Protein AF-A0A9D4JPJ2-F1 (afdb_monomer)

Secondary structure (DSSP, 8-state):
-GGGTS-TT-TTHHHHHHHHHHHHHHSPPTTTSS-HHHHHHSS----HHHHHHHHHHHHHHHHT------S--S--------------

Sequence (88 aa):
MLSMYCYSNQHDWDRYLQQVMMAYRSSVHASTGQTPNKMVFGHENILPLQALVAFRQILCTILQSPVQITPSDCMPSLNSSTKQPVKS

Structure (mmCIF, N/CA/C/O backbone):
data_AF-A0A9D4JPJ2-F1
#
_entry.id   AF-A0A9D4JPJ2-F1
#
loop_
_atom_site.group_PDB
_atom_site.id
_atom_site.type_symbol
_atom_site.label_atom_id
_atom_site.label_alt_id
_at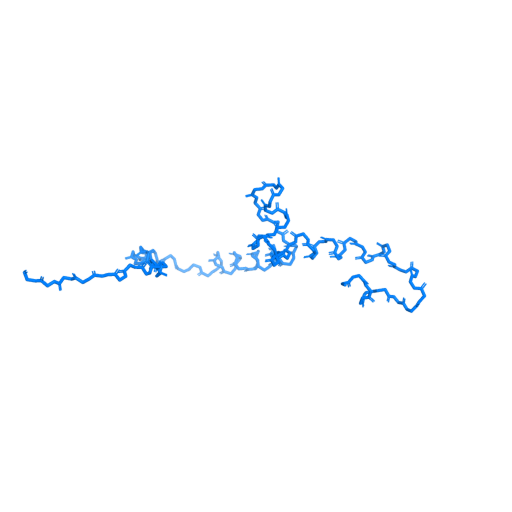om_site.label_comp_id
_atom_site.label_asym_id
_atom_site.label_entity_id
_atom_site.label_seq_id
_atom_site.pdbx_PDB_ins_code
_atom_site.Cartn_x
_atom_site.Cartn_y
_atom_site.Cartn_z
_atom_site.occupancy
_atom_site.B_iso_or_equiv
_atom_site.auth_seq_id
_atom_site.auth_comp_id
_atom_site.auth_asym_id
_atom_site.auth_atom_id
_atom_site.pdbx_PDB_model_num
ATOM 1 N N . MET A 1 1 ? -0.739 -9.022 -10.362 1.00 73.06 1 MET A N 1
ATOM 2 C CA . MET A 1 1 ? -0.291 -7.705 -9.851 1.00 73.06 1 MET A CA 1
ATOM 3 C C . MET A 1 1 ? 1.168 -7.446 -10.210 1.00 73.06 1 MET A C 1
ATOM 5 O O . MET A 1 1 ? 1.419 -6.475 -10.900 1.00 73.06 1 MET A O 1
ATOM 9 N N . LEU A 1 2 ? 2.112 -8.327 -9.855 1.00 80.38 2 LEU A N 1
ATOM 10 C CA . LEU A 1 2 ? 3.536 -8.161 -10.202 1.00 80.38 2 LEU A CA 1
ATOM 11 C C . LEU A 1 2 ? 3.821 -8.209 -11.720 1.00 80.38 2 LEU A C 1
ATOM 13 O O . LEU A 1 2 ? 4.648 -7.452 -12.216 1.00 80.38 2 LEU A O 1
ATOM 17 N N . SER A 1 3 ? 3.079 -9.035 -12.468 1.00 79.19 3 SER A N 1
ATOM 18 C CA . SER A 1 3 ? 3.197 -9.165 -13.931 1.00 79.19 3 SER A CA 1
ATOM 19 C C . SER A 1 3 ? 2.909 -7.878 -14.711 1.00 79.19 3 SER A C 1
ATOM 21 O O . SER A 1 3 ? 3.362 -7.756 -15.838 1.00 79.19 3 SER A O 1
ATOM 23 N N . MET A 1 4 ? 2.193 -6.914 -14.120 1.00 80.62 4 MET A N 1
ATOM 24 C CA . MET A 1 4 ? 1.945 -5.604 -14.738 1.00 80.62 4 MET A CA 1
ATOM 25 C C . MET A 1 4 ? 3.158 -4.669 -14.662 1.00 80.62 4 MET A C 1
ATOM 27 O O . MET A 1 4 ? 3.243 -3.720 -15.430 1.00 80.62 4 MET A O 1
ATOM 31 N N . TYR A 1 5 ? 4.077 -4.918 -13.726 1.00 75.69 5 TYR A N 1
ATOM 32 C CA . TYR A 1 5 ? 5.252 -4.076 -13.488 1.00 75.69 5 TYR A CA 1
ATOM 33 C C . TYR A 1 5 ? 6.536 -4.663 -14.083 1.00 75.69 5 TYR A C 1
ATOM 35 O O . TYR A 1 5 ? 7.524 -3.952 -14.224 1.00 75.69 5 TYR A O 1
ATOM 43 N N . CYS A 1 6 ? 6.542 -5.950 -14.434 1.00 80.06 6 CYS A N 1
ATOM 44 C CA . CYS A 1 6 ? 7.706 -6.597 -15.030 1.00 80.06 6 CYS A CA 1
ATOM 45 C C . CYS A 1 6 ? 7.747 -6.338 -16.544 1.00 80.06 6 CYS A C 1
ATOM 47 O O . CYS A 1 6 ? 6.760 -6.574 -17.238 1.00 80.06 6 CYS A O 1
ATOM 49 N N . TYR A 1 7 ? 8.897 -5.891 -17.060 1.00 72.81 7 TYR A N 1
ATOM 50 C CA . TYR A 1 7 ? 9.149 -5.775 -18.502 1.00 72.81 7 TYR A CA 1
ATOM 51 C C . TYR A 1 7 ? 9.100 -7.154 -19.187 1.00 72.81 7 TYR A C 1
ATOM 53 O O . TYR A 1 7 ? 9.206 -8.183 -18.518 1.00 72.81 7 TYR A O 1
ATOM 61 N N . SER A 1 8 ? 9.002 -7.198 -20.520 1.00 71.62 8 SER A N 1
ATOM 62 C CA . SER A 1 8 ? 8.808 -8.434 -21.304 1.00 71.62 8 SER A CA 1
ATOM 63 C C . SER A 1 8 ? 9.799 -9.569 -20.987 1.00 71.62 8 SER A C 1
ATOM 65 O O . SER A 1 8 ? 9.426 -10.735 -21.061 1.00 71.62 8 SER A O 1
ATOM 67 N N . ASN A 1 9 ? 11.033 -9.244 -20.576 1.00 73.12 9 ASN A N 1
ATOM 68 C CA . ASN A 1 9 ? 12.081 -10.218 -20.228 1.00 73.12 9 ASN A CA 1
ATOM 69 C C . ASN A 1 9 ? 12.190 -10.529 -18.722 1.00 73.12 9 ASN A C 1
ATOM 71 O O . ASN A 1 9 ? 13.142 -11.186 -18.303 1.00 73.12 9 ASN A O 1
ATOM 75 N N . GLN A 1 10 ? 11.250 -10.033 -17.908 1.00 75.50 10 GLN A N 1
ATOM 76 C CA . GLN A 1 10 ? 11.123 -10.282 -16.465 1.00 75.50 10 GLN A CA 1
ATOM 77 C C . GLN A 1 10 ? 12.407 -10.063 -15.645 1.00 75.50 10 GLN A C 1
ATOM 79 O O . GLN A 1 10 ? 12.513 -10.597 -14.554 1.00 75.50 10 GLN A O 1
ATOM 84 N N . HIS A 1 11 ? 13.379 -9.281 -16.124 1.00 82.06 11 HIS A N 1
ATOM 85 C CA . HIS A 1 11 ? 14.655 -9.077 -15.423 1.00 82.06 11 HIS A CA 1
ATOM 86 C C . HIS A 1 11 ? 14.573 -8.059 -14.277 1.00 82.06 11 HIS A C 1
ATOM 88 O O . HIS A 1 11 ? 15.363 -8.120 -13.343 1.00 82.06 11 HIS A O 1
ATOM 94 N N . ASP A 1 12 ? 13.584 -7.164 -14.307 1.00 83.50 12 ASP A N 1
ATOM 95 C CA . ASP A 1 12 ? 13.499 -6.028 -13.379 1.00 83.50 12 ASP A CA 1
ATOM 96 C C . ASP A 1 12 ? 12.565 -6.279 -12.184 1.00 83.50 12 ASP A C 1
ATOM 98 O O . ASP A 1 12 ? 12.224 -5.354 -11.447 1.00 83.50 12 ASP A O 1
ATOM 102 N N . TRP A 1 13 ? 12.112 -7.519 -11.986 1.00 86.69 13 TRP A N 1
ATOM 103 C CA . TRP A 1 13 ? 11.114 -7.865 -10.968 1.00 86.69 13 TRP A CA 1
ATOM 104 C C . TRP A 1 13 ? 11.537 -7.450 -9.552 1.00 86.69 13 TRP A C 1
ATOM 106 O O . TRP A 1 13 ? 10.706 -6.958 -8.788 1.00 86.69 13 TRP A O 1
ATOM 116 N N . ASP A 1 14 ? 12.824 -7.587 -9.227 1.00 87.19 14 ASP A N 1
ATOM 117 C CA . ASP A 1 14 ? 13.381 -7.252 -7.914 1.00 87.19 14 ASP A CA 1
ATOM 118 C C . ASP A 1 14 ? 13.238 -5.753 -7.600 1.00 87.19 14 ASP A C 1
ATOM 120 O O . ASP A 1 14 ? 12.856 -5.357 -6.496 1.00 87.19 14 ASP A O 1
ATOM 124 N N . ARG A 1 15 ? 13.397 -4.902 -8.621 1.00 87.06 15 ARG A N 1
ATOM 125 C CA . ARG A 1 15 ? 13.253 -3.447 -8.490 1.00 87.06 15 ARG A CA 1
ATOM 126 C C . ARG A 1 15 ? 11.826 -3.031 -8.127 1.00 87.06 15 ARG A C 1
ATOM 128 O O . ARG A 1 15 ? 11.635 -2.073 -7.377 1.00 87.06 15 ARG A O 1
ATOM 135 N N . TYR A 1 16 ? 10.826 -3.739 -8.647 1.00 86.50 16 TYR A N 1
ATOM 136 C CA . TYR A 1 16 ? 9.411 -3.438 -8.408 1.00 86.50 16 TYR A CA 1
ATOM 137 C C . TYR A 1 16 ? 8.822 -4.211 -7.225 1.00 86.50 16 TYR A C 1
ATOM 139 O O . TYR A 1 16 ? 7.756 -3.846 -6.721 1.00 86.50 16 TYR A O 1
ATOM 147 N N . LEU A 1 17 ? 9.513 -5.245 -6.739 1.00 89.25 17 LEU A N 1
ATOM 148 C CA . LEU A 1 17 ? 9.027 -6.117 -5.674 1.00 89.25 17 LEU A CA 1
ATOM 149 C C . LEU A 1 17 ? 8.666 -5.326 -4.416 1.00 89.25 17 LEU A C 1
ATOM 151 O O . LEU A 1 17 ? 7.581 -5.497 -3.864 1.00 89.25 17 LEU A O 1
ATOM 155 N N . GLN A 1 18 ? 9.543 -4.420 -3.983 1.00 88.38 18 GLN A N 1
ATOM 156 C CA . GLN A 1 18 ? 9.319 -3.620 -2.776 1.00 88.38 18 GLN A CA 1
ATOM 157 C C . GLN A 1 18 ? 8.076 -2.727 -2.898 1.00 88.38 18 GLN A C 1
ATOM 159 O O . GLN A 1 18 ? 7.295 -2.615 -1.952 1.00 88.38 18 GLN A O 1
ATOM 164 N N . GLN A 1 19 ? 7.850 -2.149 -4.079 1.00 87.06 19 GLN A N 1
ATOM 165 C CA . GLN A 1 19 ? 6.698 -1.290 -4.360 1.00 87.06 19 GLN A CA 1
ATOM 166 C C . GLN A 1 19 ? 5.395 -2.096 -4.379 1.00 87.06 19 GLN A C 1
ATOM 168 O O . GLN A 1 19 ? 4.409 -1.709 -3.750 1.00 87.06 19 GLN A O 1
ATOM 173 N N . VAL A 1 20 ? 5.399 -3.258 -5.036 1.00 88.62 20 VAL A N 1
ATOM 174 C CA . VAL A 1 20 ? 4.225 -4.140 -5.097 1.00 88.62 20 VAL A CA 1
ATOM 175 C C . VAL A 1 20 ? 3.915 -4.740 -3.727 1.00 88.62 20 VAL A C 1
ATOM 177 O O . VAL A 1 20 ? 2.748 -4.801 -3.345 1.00 88.62 20 VAL A O 1
ATOM 180 N N . MET A 1 21 ? 4.929 -5.111 -2.941 1.00 89.81 21 MET A N 1
ATOM 181 C CA . MET A 1 21 ? 4.736 -5.560 -1.560 1.00 89.81 21 MET A CA 1
ATOM 182 C C . MET A 1 21 ? 4.139 -4.461 -0.677 1.00 89.81 21 MET A C 1
ATOM 184 O O . MET A 1 21 ? 3.280 -4.756 0.152 1.00 89.81 21 MET A O 1
ATOM 188 N N . MET A 1 22 ? 4.563 -3.204 -0.842 1.00 88.62 22 MET A N 1
ATOM 189 C CA . MET A 1 22 ? 3.960 -2.078 -0.124 1.00 88.62 22 MET A CA 1
ATOM 190 C C . MET A 1 22 ? 2.471 -1.950 -0.468 1.00 88.62 22 MET A C 1
ATOM 192 O O . MET A 1 22 ? 1.646 -1.938 0.444 1.00 88.62 22 MET A O 1
ATOM 196 N N . ALA A 1 23 ? 2.128 -1.937 -1.760 1.00 88.94 23 ALA A N 1
ATOM 197 C CA . ALA A 1 23 ? 0.743 -1.847 -2.221 1.00 88.94 23 ALA A CA 1
ATOM 198 C C . ALA A 1 23 ? -0.109 -3.033 -1.744 1.00 88.94 23 ALA A C 1
ATOM 200 O O . ALA A 1 23 ? -1.246 -2.850 -1.315 1.00 88.94 23 ALA A O 1
ATOM 201 N N . TYR A 1 24 ? 0.446 -4.246 -1.769 1.00 90.44 24 TYR A N 1
ATOM 202 C CA . TYR A 1 24 ? -0.221 -5.449 -1.277 1.00 90.44 24 TYR A CA 1
ATOM 203 C C . TYR A 1 24 ? -0.541 -5.355 0.219 1.00 90.44 24 TYR A C 1
ATOM 205 O O . TYR A 1 24 ? -1.651 -5.669 0.635 1.00 90.44 24 TYR A O 1
ATOM 213 N N . ARG A 1 25 ? 0.416 -4.893 1.030 1.00 89.69 25 ARG A N 1
ATOM 214 C CA . ARG A 1 25 ? 0.266 -4.790 2.489 1.00 89.69 25 ARG A CA 1
ATOM 215 C C . ARG A 1 25 ? -0.701 -3.689 2.932 1.00 89.69 25 ARG A C 1
ATOM 217 O O . ARG A 1 25 ? -1.240 -3.790 4.032 1.00 89.69 25 ARG A O 1
ATOM 224 N N . SER A 1 26 ? -0.907 -2.657 2.111 1.00 88.69 26 SER A N 1
ATOM 225 C CA . SER A 1 26 ? -1.861 -1.569 2.372 1.00 88.69 26 SER A CA 1
ATOM 226 C C . SER A 1 26 ? -3.228 -1.763 1.712 1.00 88.69 26 SER A C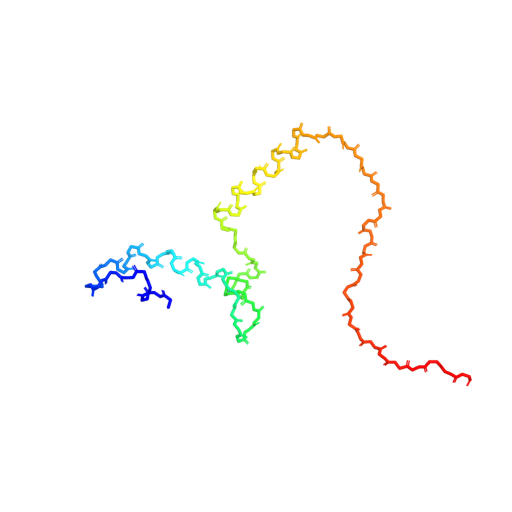 1
ATOM 228 O O . SER A 1 26 ? -4.137 -0.982 1.970 1.00 88.69 26 SER A O 1
ATOM 230 N N . SER A 1 27 ? -3.382 -2.752 0.829 1.00 89.75 27 SER A N 1
ATOM 231 C CA . SER A 1 27 ? -4.655 -3.018 0.153 1.00 89.75 27 SER A CA 1
ATOM 232 C C . SER A 1 27 ? -5.539 -3.916 1.005 1.00 89.75 27 SER A C 1
ATOM 234 O O . SER A 1 27 ? -5.058 -4.836 1.662 1.00 89.75 27 SER A O 1
ATOM 236 N N . VAL A 1 28 ? -6.845 -3.658 0.984 1.00 90.75 28 VAL A N 1
ATOM 237 C CA . VAL A 1 28 ? -7.829 -4.496 1.672 1.00 90.75 28 VAL A CA 1
ATOM 238 C C . VAL A 1 28 ? -8.012 -5.798 0.900 1.00 90.75 28 VAL A C 1
ATOM 240 O O . VAL A 1 28 ? -8.322 -5.784 -0.294 1.00 90.75 28 VAL A O 1
ATOM 243 N N . HIS A 1 29 ? -7.856 -6.931 1.583 1.00 89.25 29 HIS A N 1
ATOM 244 C CA . HIS A 1 29 ? -8.084 -8.242 0.981 1.00 89.25 29 HIS A CA 1
ATOM 245 C C . HIS A 1 29 ? -9.566 -8.587 0.964 1.00 89.25 29 HIS A C 1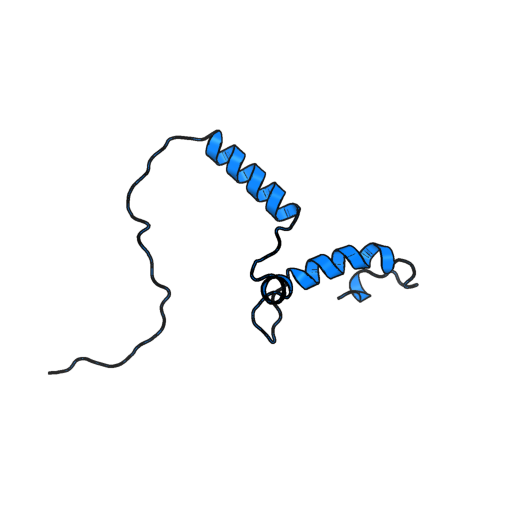
ATOM 247 O O . HIS A 1 29 ? -10.236 -8.517 1.991 1.00 89.25 29 HIS A O 1
ATOM 253 N N . ALA A 1 30 ? -10.067 -9.042 -0.186 1.00 87.75 30 ALA A N 1
ATOM 254 C CA . ALA A 1 30 ? -11.476 -9.398 -0.354 1.00 87.75 30 ALA A CA 1
ATOM 255 C C . ALA A 1 30 ? -11.940 -10.520 0.596 1.00 87.75 30 ALA A C 1
ATOM 257 O O . ALA A 1 30 ? -13.082 -10.516 1.037 1.00 87.75 30 ALA A O 1
ATOM 258 N N . SER A 1 31 ? -11.054 -11.459 0.939 1.00 88.12 31 SER A N 1
ATOM 259 C CA . SER A 1 31 ? -11.361 -12.589 1.826 1.00 88.12 31 SER A CA 1
ATOM 260 C C . SER A 1 31 ? -11.556 -12.192 3.289 1.00 88.12 31 SER A C 1
ATOM 262 O O . SER A 1 31 ? -12.291 -12.853 4.012 1.00 88.12 31 SER A O 1
ATOM 264 N N . THR A 1 32 ? -10.864 -11.149 3.744 1.00 86.31 32 THR A N 1
ATOM 265 C CA . THR A 1 32 ? -10.769 -10.784 5.167 1.00 86.31 32 THR A CA 1
ATOM 266 C C . THR A 1 32 ? -11.320 -9.398 5.470 1.00 86.31 32 THR A C 1
ATOM 268 O O . THR A 1 32 ? -11.484 -9.058 6.639 1.00 86.31 32 THR A O 1
ATOM 271 N N . GLY A 1 33 ? -11.589 -8.583 4.448 1.00 90.38 33 GLY A N 1
ATOM 272 C CA . GLY A 1 33 ? -12.088 -7.215 4.597 1.00 90.38 33 GLY A CA 1
ATOM 273 C C . GLY A 1 33 ? -11.123 -6.275 5.326 1.00 90.38 33 GLY A C 1
ATOM 274 O O . GLY A 1 33 ? -11.507 -5.172 5.701 1.00 90.38 33 GLY A O 1
ATOM 275 N N . GLN A 1 34 ? -9.875 -6.696 5.541 1.00 87.81 34 GLN A N 1
ATOM 276 C CA . GLN A 1 34 ? -8.846 -5.945 6.257 1.00 87.81 34 GLN A CA 1
ATOM 277 C C . GLN A 1 34 ? -7.531 -5.982 5.484 1.00 87.81 34 GLN A C 1
ATOM 279 O O . GLN A 1 34 ? -7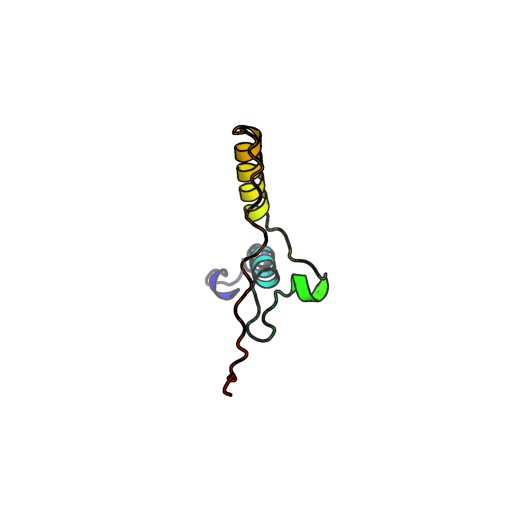.306 -6.881 4.667 1.00 87.81 34 GLN A O 1
ATOM 284 N N . THR A 1 35 ? -6.662 -5.004 5.737 1.00 92.25 35 THR A N 1
ATOM 285 C CA . THR A 1 35 ? -5.318 -5.005 5.161 1.00 92.25 35 THR A CA 1
ATOM 286 C C . THR A 1 35 ? -4.434 -6.036 5.877 1.00 92.25 35 THR A C 1
ATOM 288 O O . THR A 1 35 ? -4.603 -6.284 7.079 1.00 92.25 35 THR A O 1
ATOM 291 N N . PRO A 1 36 ? -3.454 -6.636 5.182 1.00 92.06 36 PRO A N 1
ATOM 292 C CA . PRO A 1 36 ? -2.495 -7.537 5.813 1.00 92.06 36 PRO A CA 1
ATOM 293 C C . PRO A 1 36 ? -1.715 -6.875 6.951 1.00 92.06 36 PRO A C 1
ATOM 295 O O . PRO A 1 36 ? -1.460 -7.515 7.967 1.00 92.06 36 PRO A O 1
ATOM 298 N N . ASN A 1 37 ? -1.365 -5.590 6.816 1.00 90.69 37 ASN A N 1
ATOM 299 C CA . ASN A 1 37 ? -0.661 -4.868 7.877 1.00 90.69 37 ASN A CA 1
ATOM 300 C C . ASN A 1 37 ? -1.499 -4.759 9.150 1.00 90.69 37 ASN A C 1
ATOM 302 O O . ASN A 1 37 ? -0.988 -5.038 10.233 1.00 90.69 37 ASN A O 1
ATOM 306 N N . LYS A 1 38 ? -2.789 -4.436 9.026 1.00 90.56 38 LYS A N 1
ATOM 307 C CA . LYS A 1 38 ? -3.684 -4.369 10.181 1.00 90.56 38 LYS A CA 1
ATOM 308 C C . LYS A 1 38 ? -3.865 -5.723 10.855 1.00 90.56 38 LYS A C 1
ATOM 310 O O . LYS A 1 38 ? -3.960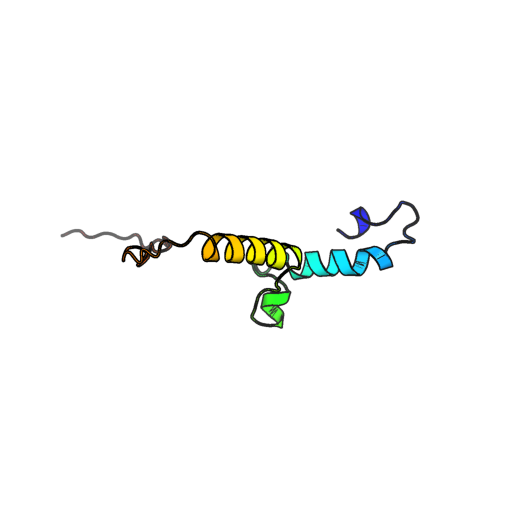 -5.784 12.074 1.00 90.56 38 LYS A O 1
ATOM 315 N N . MET A 1 39 ? -3.860 -6.807 10.085 1.00 90.00 39 MET A N 1
ATOM 316 C CA . MET A 1 39 ? -3.976 -8.160 10.628 1.00 90.00 39 MET A CA 1
ATOM 317 C C . MET A 1 39 ? -2.741 -8.591 11.430 1.00 90.00 39 MET A C 1
ATOM 319 O O . MET A 1 39 ? -2.885 -9.269 12.441 1.00 90.00 39 MET A O 1
ATOM 323 N N . VAL A 1 40 ? -1.540 -8.203 10.989 1.00 91.25 40 VAL A N 1
ATOM 324 C CA . VAL A 1 40 ? -0.278 -8.598 11.639 1.00 91.25 40 VAL A CA 1
ATOM 325 C C . VAL A 1 40 ? 0.084 -7.669 12.799 1.00 91.25 40 VAL A C 1
ATOM 327 O O . VAL A 1 40 ? 0.488 -8.143 13.856 1.00 91.25 40 VAL A O 1
ATOM 330 N N . PHE A 1 41 ? -0.053 -6.355 12.613 1.00 90.25 41 PHE A N 1
ATOM 331 C CA . PHE A 1 41 ? 0.428 -5.347 13.566 1.00 90.25 41 PHE A CA 1
ATOM 332 C C . PHE A 1 41 ? -0.690 -4.687 14.382 1.00 90.25 41 PHE A C 1
ATOM 334 O O . PHE A 1 41 ? -0.412 -3.926 15.304 1.00 90.25 41 PHE A O 1
ATOM 341 N N . GLY A 1 42 ? -1.959 -4.938 14.050 1.00 90.81 42 GLY A N 1
ATOM 342 C CA . GLY A 1 42 ? -3.108 -4.317 14.717 1.00 90.81 42 GLY A CA 1
ATOM 343 C C . GLY A 1 42 ? -3.381 -2.866 14.304 1.00 90.81 42 GLY A C 1
ATOM 344 O O . GLY A 1 42 ? -4.387 -2.296 14.721 1.00 90.81 42 GLY A O 1
ATOM 345 N N . HIS A 1 43 ? -2.538 -2.263 13.462 1.00 87.75 43 HIS A N 1
ATOM 346 C CA . HIS A 1 43 ? -2.721 -0.912 12.935 1.00 87.75 43 HIS A CA 1
ATOM 347 C C . HIS A 1 43 ? -2.403 -0.839 11.438 1.00 87.75 43 HIS A C 1
ATOM 349 O O . HIS A 1 43 ? -1.674 -1.662 10.885 1.00 87.75 43 HIS A O 1
ATOM 355 N N . GLU A 1 44 ? -2.953 0.174 10.774 1.00 87.50 44 GLU A N 1
ATOM 356 C CA . GLU A 1 44 ? -2.656 0.441 9.369 1.00 87.50 44 GLU A CA 1
ATOM 357 C C . GLU A 1 44 ? -1.255 1.046 9.207 1.00 87.50 44 GLU A C 1
ATOM 359 O O . GLU A 1 44 ? -0.730 1.708 10.107 1.00 87.50 44 GLU A O 1
ATOM 364 N N . ASN A 1 45 ? -0.639 0.818 8.046 1.00 84.25 45 ASN A N 1
ATOM 365 C CA . ASN A 1 45 ? 0.645 1.431 7.712 1.00 84.25 45 ASN A CA 1
ATOM 366 C C . ASN A 1 45 ? 0.438 2.799 7.057 1.00 84.25 45 ASN A C 1
ATOM 368 O O . ASN A 1 45 ? -0.412 2.952 6.180 1.00 84.25 45 ASN A O 1
ATOM 372 N N . ILE A 1 46 ? 1.263 3.775 7.432 1.00 85.31 46 ILE A N 1
ATOM 373 C CA . ILE A 1 46 ? 1.237 5.105 6.826 1.00 85.31 46 ILE A CA 1
ATOM 374 C C . ILE A 1 46 ? 2.125 5.074 5.583 1.00 85.31 46 ILE A C 1
ATOM 376 O O . ILE A 1 46 ? 3.344 4.931 5.664 1.00 85.31 46 ILE A O 1
ATOM 380 N N . LEU A 1 47 ? 1.507 5.208 4.411 1.00 87.25 47 LEU A N 1
ATOM 381 C CA . LEU A 1 47 ? 2.239 5.323 3.153 1.00 87.25 47 LEU A CA 1
ATOM 382 C C . LEU A 1 47 ? 2.982 6.670 3.100 1.00 87.25 47 LEU A C 1
ATOM 384 O O . LEU A 1 47 ? 2.442 7.675 3.565 1.00 87.25 47 LEU A O 1
ATOM 388 N N . PRO A 1 48 ? 4.169 6.753 2.476 1.00 84.81 48 PRO A N 1
ATOM 389 C CA . PRO A 1 48 ? 4.917 8.011 2.376 1.00 84.81 48 PRO A CA 1
ATOM 390 C C . PRO A 1 48 ? 4.112 9.122 1.682 1.00 84.81 48 PRO A C 1
ATOM 392 O O . PRO A 1 48 ? 4.157 10.277 2.099 1.00 84.81 48 PRO A O 1
ATOM 395 N N . LEU A 1 49 ? 3.297 8.772 0.679 1.00 84.31 49 LEU A N 1
ATOM 396 C CA . LEU A 1 49 ? 2.362 9.710 0.053 1.00 84.31 49 LEU A CA 1
ATOM 397 C C . LEU A 1 49 ? 1.305 10.215 1.047 1.00 84.31 49 LEU A C 1
ATOM 399 O O . LEU A 1 49 ? 1.018 11.408 1.092 1.00 84.31 49 LEU A O 1
ATOM 403 N N . GLN A 1 50 ? 0.749 9.318 1.863 1.00 82.69 50 GLN A N 1
ATOM 404 C CA . GLN A 1 50 ? -0.235 9.670 2.886 1.00 82.69 50 GLN A CA 1
ATOM 405 C C . GLN A 1 50 ? 0.382 10.578 3.958 1.00 82.69 50 GLN A C 1
ATOM 407 O O . GLN A 1 50 ? -0.256 11.542 4.372 1.00 82.69 50 GLN A O 1
ATOM 412 N N . ALA A 1 51 ? 1.636 10.332 4.350 1.00 85.50 51 ALA A N 1
ATOM 413 C CA . ALA A 1 51 ? 2.380 11.197 5.262 1.00 85.50 51 ALA A CA 1
ATOM 414 C C . ALA A 1 51 ? 2.602 12.602 4.677 1.00 85.50 51 ALA A C 1
ATOM 416 O O . ALA A 1 51 ? 2.409 13.592 5.378 1.00 85.50 51 ALA A O 1
ATOM 417 N N . LEU A 1 52 ? 2.944 12.709 3.389 1.00 86.44 52 LEU A N 1
ATOM 418 C CA . LEU A 1 52 ? 3.148 13.997 2.717 1.00 86.44 52 LEU A CA 1
ATOM 419 C C . LEU A 1 52 ? 1.840 14.793 2.593 1.00 86.44 52 LEU A C 1
ATOM 421 O O . LEU A 1 52 ? 1.817 15.997 2.854 1.00 86.44 52 LEU A O 1
ATOM 425 N N . VAL A 1 53 ? 0.738 14.123 2.240 1.00 84.44 53 VAL A N 1
ATOM 426 C CA . VAL A 1 53 ? -0.598 14.740 2.194 1.00 84.44 53 VAL A CA 1
ATOM 427 C C . VAL A 1 53 ? -1.028 15.204 3.586 1.00 84.44 53 VAL A C 1
ATOM 429 O O . VAL A 1 53 ? -1.495 16.335 3.728 1.00 84.44 53 VAL A O 1
ATOM 432 N N . ALA A 1 54 ? -0.814 14.379 4.616 1.00 79.75 54 ALA A N 1
ATOM 433 C CA . ALA A 1 54 ? -1.107 14.735 6.001 1.00 79.75 54 ALA A CA 1
ATOM 434 C C . ALA A 1 54 ? -0.265 15.929 6.474 1.00 79.75 54 ALA A C 1
ATOM 436 O O . ALA A 1 54 ? -0.805 16.857 7.068 1.00 79.75 54 ALA A O 1
ATOM 437 N N . PHE A 1 55 ? 1.028 15.961 6.146 1.00 83.56 55 PHE A N 1
ATOM 438 C CA . PHE A 1 55 ? 1.912 17.078 6.476 1.00 83.56 55 PHE A CA 1
ATOM 439 C C . PHE A 1 55 ? 1.441 18.386 5.833 1.00 83.56 55 PHE A C 1
ATOM 441 O O . PHE A 1 55 ? 1.339 19.407 6.511 1.00 83.56 55 PHE A O 1
ATOM 448 N N . ARG A 1 56 ? 1.057 18.352 4.548 1.00 79.44 56 ARG A N 1
ATOM 449 C CA . ARG A 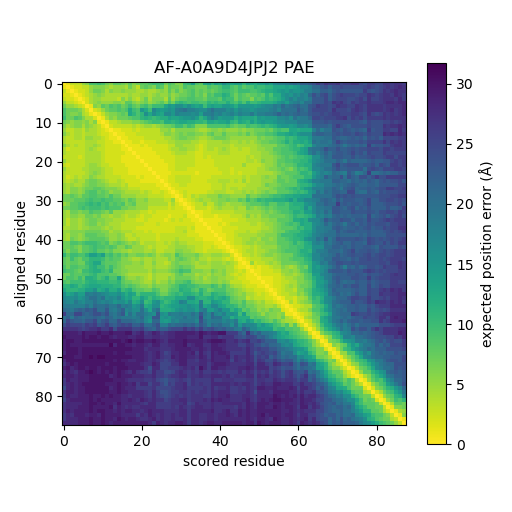1 56 ? 0.486 19.521 3.863 1.00 79.44 56 ARG A CA 1
ATOM 450 C C . ARG A 1 56 ? -0.805 19.996 4.529 1.00 79.44 56 ARG A C 1
ATOM 452 O O . ARG A 1 56 ? -0.999 21.199 4.682 1.00 79.44 56 ARG A O 1
ATOM 459 N N . GLN A 1 57 ? -1.677 19.067 4.918 1.00 77.12 57 GLN A N 1
ATOM 460 C CA . GLN A 1 57 ? -2.939 19.400 5.573 1.00 77.12 57 GLN A CA 1
ATOM 461 C C . GLN A 1 57 ? -2.707 20.029 6.952 1.00 77.12 57 GLN A C 1
ATOM 463 O O . GLN A 1 57 ? -3.302 21.059 7.243 1.00 77.12 57 GLN A O 1
ATOM 468 N N . ILE A 1 58 ? -1.800 19.466 7.755 1.00 78.06 58 ILE A N 1
ATOM 469 C CA . ILE A 1 58 ? -1.425 19.999 9.072 1.00 78.06 58 ILE A CA 1
ATOM 470 C C . ILE A 1 58 ? -0.833 21.403 8.935 1.00 78.06 58 ILE A C 1
ATOM 472 O O . ILE A 1 58 ? -1.254 22.307 9.649 1.00 78.06 58 ILE A O 1
ATOM 476 N N . LEU A 1 59 ? 0.093 21.614 7.993 1.00 77.31 59 LEU A N 1
ATOM 477 C CA . LEU A 1 59 ? 0.665 22.939 7.750 1.00 77.31 59 LEU A CA 1
ATOM 478 C C . LEU A 1 59 ? -0.402 23.958 7.332 1.00 77.31 59 LEU A C 1
ATOM 480 O O . LEU A 1 59 ? -0.388 25.081 7.825 1.00 77.31 59 LEU A O 1
ATOM 484 N N . CYS A 1 60 ? -1.350 23.569 6.476 1.00 63.22 60 CYS A N 1
ATOM 485 C CA . CYS A 1 60 ? -2.452 24.445 6.077 1.00 63.22 60 CYS A CA 1
ATOM 486 C C . CYS A 1 60 ? -3.382 24.767 7.262 1.00 63.22 60 CYS A C 1
ATOM 488 O O . CYS A 1 60 ? -3.749 25.920 7.457 1.00 63.22 60 CYS A O 1
ATOM 490 N N . THR A 1 61 ? -3.704 23.781 8.107 1.00 67.31 61 THR A N 1
ATOM 491 C CA . THR A 1 61 ? -4.529 23.973 9.311 1.00 67.31 61 THR A CA 1
ATOM 492 C C . THR A 1 61 ? -3.843 24.848 10.366 1.00 67.31 61 THR A C 1
ATOM 494 O O . THR A 1 61 ? -4.506 25.673 10.988 1.00 67.31 61 THR A O 1
ATOM 497 N N . ILE A 1 62 ? -2.528 24.706 10.562 1.00 70.44 62 ILE A N 1
ATOM 498 C CA . ILE A 1 62 ? -1.770 25.507 11.538 1.00 70.44 62 ILE A CA 1
ATOM 499 C C . ILE A 1 62 ? -1.560 26.944 11.038 1.00 70.44 62 ILE A C 1
ATOM 501 O O . ILE A 1 62 ? -1.623 27.876 11.836 1.00 70.44 62 ILE A O 1
ATOM 505 N N . LEU A 1 63 ? -1.346 27.147 9.734 1.00 70.00 63 LEU A N 1
ATOM 506 C CA . LEU A 1 63 ? -1.166 28.486 9.157 1.00 70.00 63 LEU A CA 1
ATOM 507 C C . LEU A 1 63 ? -2.487 29.239 8.931 1.00 70.00 63 LEU A C 1
ATOM 509 O O . LE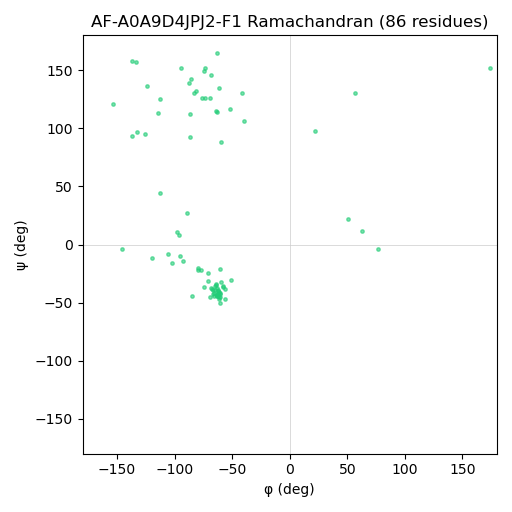U A 1 63 ? -2.472 30.465 8.863 1.00 70.00 63 LEU A O 1
ATOM 513 N N . GLN A 1 64 ? -3.619 28.533 8.871 1.00 62.97 64 GLN A N 1
ATOM 514 C CA . GLN A 1 64 ? -4.952 29.100 8.659 1.00 62.97 64 GLN A CA 1
ATOM 515 C C . GLN A 1 64 ? -5.849 28.941 9.901 1.00 62.97 64 GLN A C 1
ATOM 517 O O . GLN A 1 64 ? -7.008 28.548 9.779 1.00 62.97 64 GLN A O 1
ATOM 522 N N . SER A 1 65 ? -5.357 29.215 11.116 1.00 52.97 65 SER A N 1
ATOM 523 C CA . SER A 1 65 ? -6.279 29.308 12.259 1.00 52.97 65 SER A CA 1
ATOM 524 C C . SER A 1 65 ? -7.146 30.565 12.092 1.00 52.97 65 SER A C 1
ATOM 526 O O . SER A 1 65 ? -6.614 31.670 11.976 1.00 52.97 65 SER A O 1
ATOM 528 N N . PRO A 1 66 ? -8.473 30.422 12.143 1.00 52.47 66 PRO A N 1
ATOM 529 C CA . PRO A 1 66 ? -9.120 30.836 13.373 1.00 52.47 66 PRO A CA 1
ATOM 530 C C . PRO A 1 66 ? -9.690 2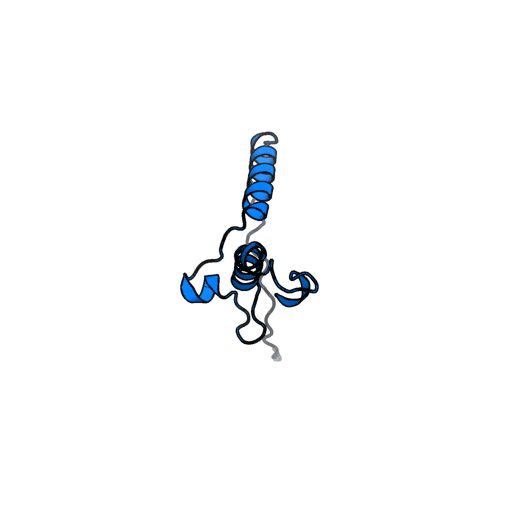9.611 14.076 1.00 52.47 66 PRO A C 1
ATOM 532 O O . PRO A 1 66 ? -10.469 28.842 13.519 1.00 52.47 66 PRO A O 1
ATOM 535 N N . VAL A 1 67 ? -9.291 29.446 15.334 1.00 66.19 67 VAL A N 1
ATOM 536 C CA . VAL A 1 67 ? -9.990 28.591 16.289 1.00 66.19 67 VAL A CA 1
ATOM 537 C C . VAL A 1 67 ? -11.464 28.994 16.301 1.00 66.19 67 VAL A C 1
ATOM 539 O O . VAL A 1 67 ? -11.782 30.109 16.700 1.00 66.19 67 VAL A O 1
ATOM 542 N N . GLN A 1 68 ? -12.351 28.084 15.901 1.00 38.56 68 GLN A N 1
ATOM 543 C CA . GLN A 1 68 ? -13.708 28.022 16.434 1.00 38.56 68 GLN A CA 1
ATOM 544 C C . GLN A 1 68 ? -14.073 26.564 16.691 1.00 38.56 68 GLN A C 1
ATOM 546 O O . GLN A 1 68 ? -14.550 25.838 15.822 1.00 38.56 68 GLN A O 1
ATOM 551 N N . ILE A 1 69 ? -13.826 26.141 17.927 1.00 52.62 69 ILE A N 1
ATOM 552 C CA . ILE A 1 69 ? -14.492 24.982 18.508 1.00 52.62 69 ILE A CA 1
ATOM 553 C C . ILE A 1 69 ? -15.976 25.354 18.598 1.00 52.62 69 ILE A C 1
ATOM 555 O O . ILE A 1 69 ? -16.335 26.265 19.340 1.00 52.62 69 ILE A O 1
ATOM 559 N N . THR A 1 70 ? -16.834 24.662 17.848 1.00 44.91 70 THR A N 1
ATOM 560 C CA . THR A 1 70 ? -18.286 24.678 18.072 1.00 44.91 70 THR A CA 1
ATOM 561 C C . THR A 1 70 ? -18.776 23.240 18.277 1.00 44.91 70 THR A C 1
ATOM 563 O O . THR A 1 70 ? -18.299 22.326 17.603 1.00 44.91 70 THR A O 1
ATOM 566 N N . PRO A 1 71 ? -19.653 22.990 19.265 1.00 48.19 71 PRO A N 1
ATOM 567 C CA . PRO A 1 71 ? -20.012 21.644 19.686 1.00 48.19 71 PRO A CA 1
ATOM 568 C C . PRO A 1 71 ? -21.170 21.115 18.831 1.00 48.19 71 PRO A C 1
ATOM 570 O O . PRO A 1 71 ? -22.330 21.338 19.168 1.00 48.19 71 PRO A O 1
ATOM 573 N N . SER A 1 72 ? -20.892 20.410 17.730 1.00 46.66 72 SER A N 1
ATOM 574 C CA . SER A 1 72 ? -21.953 19.642 17.049 1.00 46.66 72 SER A CA 1
ATOM 575 C C . SER A 1 72 ? -21.547 18.328 16.383 1.00 46.66 72 SER A C 1
ATOM 577 O O . SER A 1 72 ? -22.442 17.604 15.969 1.00 46.66 72 SER A O 1
ATOM 579 N N . ASP A 1 73 ? -20.273 17.928 16.353 1.00 40.19 73 ASP A N 1
ATOM 580 C CA . ASP A 1 73 ? -19.892 16.611 15.802 1.00 40.19 73 ASP A CA 1
ATOM 581 C C . ASP A 1 73 ? -19.906 15.486 16.856 1.00 40.19 73 ASP A C 1
ATOM 583 O O . ASP A 1 73 ? -19.241 14.455 16.727 1.00 40.19 73 ASP A O 1
ATOM 587 N N . CYS A 1 74 ? -20.739 15.652 17.891 1.00 45.34 74 CYS A N 1
ATOM 588 C CA . CYS A 1 74 ? -21.349 14.524 18.587 1.00 45.34 74 CYS A CA 1
ATOM 589 C C . CYS A 1 74 ? -22.185 13.730 17.568 1.00 45.34 74 CYS A C 1
ATOM 591 O O . CYS A 1 74 ? -23.375 13.976 17.430 1.00 45.34 74 CYS A O 1
ATOM 593 N N . MET A 1 75 ? -21.532 12.772 16.900 1.00 34.59 75 MET A N 1
ATOM 594 C CA . MET A 1 75 ? -22.087 11.619 16.177 1.00 34.59 75 MET A CA 1
ATOM 595 C C . MET A 1 75 ? -23.106 11.904 15.055 1.00 34.59 75 MET A C 1
ATOM 597 O O . MET A 1 75 ? -24.193 12.428 15.281 1.00 34.59 75 MET A O 1
ATOM 601 N N . PRO A 1 76 ? -22.877 11.296 13.881 1.00 42.25 76 PRO A N 1
ATOM 602 C CA . PRO A 1 76 ? -23.958 10.529 13.268 1.00 42.25 76 PRO A CA 1
ATOM 603 C C . PRO A 1 76 ? -23.589 9.047 13.234 1.00 42.25 76 PRO A C 1
ATOM 605 O O . PRO A 1 76 ? -22.671 8.611 12.542 1.00 42.25 76 PRO A O 1
ATOM 608 N N . SER A 1 77 ? -24.342 8.279 14.016 1.00 38.62 77 SER A N 1
ATOM 609 C CA . SER A 1 77 ? -24.413 6.823 14.015 1.00 38.62 77 SER A CA 1
ATOM 610 C C . SER A 1 77 ? -24.418 6.228 12.602 1.00 38.62 77 SER A C 1
ATOM 612 O O . SER A 1 77 ? -25.271 6.592 11.786 1.00 38.62 77 SER A O 1
ATOM 614 N N . LEU A 1 78 ? -23.557 5.234 12.348 1.00 34.59 78 LEU A N 1
ATOM 615 C CA . LEU A 1 78 ? -23.785 4.286 11.261 1.00 34.59 78 LEU A CA 1
ATOM 616 C C . LEU A 1 78 ? -25.070 3.500 11.553 1.00 34.59 78 LEU A C 1
ATOM 618 O O . LEU A 1 78 ? -25.171 2.715 12.494 1.00 34.59 78 LEU A O 1
ATOM 622 N N . ASN A 1 79 ? -26.044 3.746 10.693 1.00 35.19 79 ASN A N 1
ATOM 623 C CA . ASN A 1 79 ? -27.181 2.905 10.380 1.00 35.19 79 ASN A CA 1
ATOM 624 C C . ASN A 1 79 ? -26.833 1.403 10.309 1.00 35.19 79 ASN A C 1
ATOM 626 O O . ASN A 1 79 ? -26.326 0.895 9.314 1.00 35.19 79 ASN A O 1
ATOM 630 N N . SER A 1 80 ? -27.248 0.645 11.321 1.00 33.03 80 SER A N 1
ATOM 631 C CA . SER A 1 80 ? -27.550 -0.776 11.149 1.00 33.03 80 SER A CA 1
ATOM 632 C C . SER A 1 80 ? -28.892 -1.092 11.805 1.00 33.03 80 SER A C 1
ATOM 634 O O . SER A 1 80 ? -29.031 -1.233 13.009 1.00 33.03 80 SER A O 1
ATOM 636 N N . SER A 1 81 ? -29.918 -1.091 10.959 1.00 33.62 81 SER A N 1
ATOM 637 C CA . SER A 1 81 ? -31.048 -2.016 10.974 1.00 33.62 81 SER A CA 1
ATOM 638 C C . SER A 1 81 ? -31.360 -2.746 12.296 1.00 33.62 81 SER A C 1
ATOM 640 O O . SER A 1 81 ? -30.905 -3.866 12.510 1.00 33.62 81 SER A O 1
ATOM 642 N N . THR A 1 82 ? -32.316 -2.222 13.060 1.00 36.59 82 THR A N 1
ATOM 643 C CA . THR A 1 82 ? -33.326 -3.055 13.729 1.00 36.59 82 THR A CA 1
ATOM 644 C C . THR A 1 82 ? -34.714 -2.550 13.339 1.00 36.59 82 THR A C 1
ATOM 646 O O . THR A 1 82 ? -35.274 -1.620 13.910 1.00 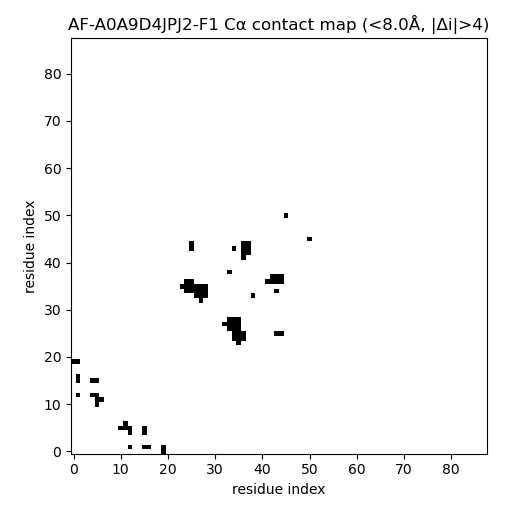36.59 82 THR A O 1
ATOM 649 N N . LYS A 1 83 ? -35.294 -3.176 12.307 1.00 35.47 83 LYS A N 1
ATOM 650 C CA . LYS A 1 83 ? -36.755 -3.257 12.205 1.00 35.47 83 LYS A CA 1
ATOM 651 C C . LYS A 1 83 ? -37.243 -4.033 13.431 1.00 35.47 83 LYS A C 1
ATOM 653 O O . LYS A 1 83 ? -36.673 -5.081 13.717 1.00 35.47 83 LYS A O 1
ATOM 658 N N . GLN A 1 84 ? -38.286 -3.554 14.101 1.00 30.91 84 GLN A N 1
ATOM 659 C CA . GLN A 1 84 ? -39.609 -4.197 14.229 1.00 30.91 84 GLN A CA 1
ATOM 660 C C . GLN A 1 84 ? -40.482 -3.367 15.218 1.00 30.91 84 GLN A C 1
ATOM 662 O O . GLN A 1 84 ? -39.940 -2.623 16.033 1.00 30.91 84 GLN A O 1
ATOM 667 N N . PRO A 1 85 ? -41.820 -3.386 15.069 1.00 37.62 85 PRO A N 1
ATOM 668 C CA . PRO A 1 85 ? -42.684 -2.219 15.261 1.00 37.62 85 PRO A CA 1
ATOM 669 C C . PRO A 1 85 ? -43.314 -2.072 16.653 1.00 37.62 85 PRO A C 1
ATOM 671 O O . PRO A 1 85 ? -43.666 -3.046 17.309 1.00 37.62 85 PRO A O 1
ATOM 674 N N . VAL A 1 86 ? -43.581 -0.814 17.016 1.00 36.75 86 VAL A N 1
ATOM 675 C CA . VAL A 1 86 ? -44.577 -0.417 18.021 1.00 36.75 86 VAL A CA 1
ATOM 676 C C . VAL A 1 86 ? -45.970 -0.535 17.404 1.00 36.75 86 VAL A C 1
ATOM 678 O O . VAL A 1 86 ? -46.223 0.088 16.372 1.00 36.75 86 VAL A O 1
ATOM 681 N N . LYS A 1 87 ? -46.878 -1.270 18.058 1.00 37.69 87 LYS A N 1
ATOM 682 C CA . LYS A 1 87 ? -48.328 -1.034 18.010 1.00 37.69 87 LYS A CA 1
ATOM 683 C C . LYS A 1 87 ? -48.998 -1.545 19.293 1.00 37.69 87 LYS A C 1
ATOM 685 O O . LYS A 1 87 ? -48.931 -2.737 19.556 1.00 37.69 87 LYS A O 1
ATOM 690 N N . SER A 1 88 ? -49.641 -0.578 19.959 1.00 43.72 88 SER A N 1
ATOM 691 C CA . SER A 1 88 ? -50.814 -0.593 20.854 1.00 43.72 88 SER A CA 1
ATOM 692 C C . SER A 1 88 ? -50.862 -1.542 22.045 1.00 43.72 88 SER A C 1
ATOM 694 O O . SER A 1 88 ? -50.899 -2.768 21.836 1.00 43.72 88 SER A O 1
#

Nearest PDB structures (foldseek):
  6rny-assembly1_L  TM=8.057E-01  e=5.234E-01  Human spumaretrovirus
  4bac-assembly1_B-2  TM=6.558E-01  e=3.982E-01  Human spumaretrovirus
  6rny-assembly1_P  TM=7.236E-01  e=1.037E+00  Human spumaretrovirus

Foldseek 3Di:
DLVVVADPVRPCSVVCVVVVVVVQQQDQDPVPRHGVVCVPPVDHDQDPVNVVVVVVVVVCDVVDDDDDDDPDVPDDDPDDDDDDDDDD

Solvent-accessible surface area (backbone atoms only — not comparable to full-atom values): 5885 Å² total; per-residue (Å²): 116,70,75,80,74,32,54,99,82,55,80,54,44,74,78,48,43,63,59,51,50,51,53,55,37,70,35,67,36,88,93,72,76,42,26,54,35,32,73,75,71,73,45,77,78,83,47,72,68,56,50,52,55,48,50,54,49,50,52,52,53,69,76,59,66,76,92,72,92,70,99,68,85,78,70,83,78,83,88,72,89,78,88,80,84,92,78,136

Organism: Dreissena polymorpha (NCBI:txid45954)

InterPro domains:
  IPR036397 Ribonuclease H superfamily [G3DSA:3.30.420.10] (1-82)

Radius of gyration: 22.0 Å; Cα contacts (8 Å, |Δi|>4): 41; chains: 1; bounding box: 66×43×42 Å

Mean predicted aligned error: 14.91 Å

pLDDT: mean 72.17, std 20.16, range [30.91, 92.25]